Protein AF-A0A0B1SFU8-F1 (afdb_monomer_lite)

Structure (mmCIF, N/CA/C/O backbone):
data_AF-A0A0B1SFU8-F1
#
_entry.id   AF-A0A0B1SFU8-F1
#
loop_
_atom_site.group_PDB
_atom_site.id
_atom_site.type_symbol
_atom_site.label_atom_id
_atom_site.label_alt_id
_atom_site.label_comp_id
_atom_site.label_asym_id
_atom_site.label_entity_id
_atom_site.label_seq_id
_atom_site.pdbx_PDB_ins_code
_atom_site.Cartn_x
_atom_site.Cartn_y
_atom_site.Cartn_z
_atom_site.occupancy
_atom_site.B_iso_or_equiv
_atom_site.auth_seq_id
_atom_site.auth_comp_id
_atom_site.auth_asym_id
_atom_site.auth_atom_id
_atom_site.pdbx_PDB_model_num
ATOM 1 N N . LEU A 1 1 ? 5.121 -23.983 -12.912 1.00 35.56 1 LEU A N 1
ATOM 2 C CA . LEU A 1 1 ? 6.027 -25.159 -12.923 1.00 35.56 1 LEU A CA 1
ATOM 3 C C . LEU A 1 1 ? 7.177 -24.864 -13.891 1.00 35.56 1 LEU A C 1
ATOM 5 O O . LEU A 1 1 ? 6.884 -24.307 -14.940 1.00 35.56 1 LEU A O 1
ATOM 9 N N . CYS A 1 2 ? 8.417 -25.213 -13.495 1.00 29.28 2 CYS A N 1
ATOM 10 C CA . CYS A 1 2 ? 9.759 -24.777 -13.978 1.00 29.28 2 CYS A CA 1
ATOM 11 C C . CYS A 1 2 ? 10.130 -23.338 -13.550 1.00 29.28 2 CYS A C 1
ATOM 13 O O . CYS A 1 2 ? 9.509 -22.405 -14.033 1.00 29.28 2 CYS A O 1
ATOM 15 N N . ILE A 1 3 ? 10.987 -23.039 -12.553 1.00 51.56 3 ILE A N 1
ATOM 16 C CA . ILE A 1 3 ? 12.292 -23.544 -12.030 1.00 51.56 3 ILE A CA 1
ATOM 17 C C . ILE A 1 3 ? 13.495 -23.252 -12.941 1.00 51.56 3 ILE A C 1
ATOM 19 O O . ILE A 1 3 ? 13.638 -23.913 -13.963 1.00 51.56 3 ILE A O 1
ATOM 23 N N . SER A 1 4 ? 14.406 -22.377 -12.472 1.00 43.62 4 SER A N 1
ATOM 24 C CA . SER A 1 4 ? 15.891 -22.497 -12.484 1.00 43.62 4 SER A CA 1
ATOM 25 C C . SER A 1 4 ? 16.527 -21.115 -12.205 1.00 43.62 4 SER A C 1
ATOM 27 O O . SER A 1 4 ? 16.081 -20.156 -12.811 1.00 43.62 4 SER A O 1
ATOM 29 N N . ARG A 1 5 ? 17.570 -20.858 -11.396 1.00 44.50 5 ARG A N 1
ATOM 30 C CA . ARG A 1 5 ? 18.444 -21.582 -10.444 1.00 44.50 5 ARG A CA 1
ATOM 31 C C . ARG A 1 5 ? 19.324 -20.503 -9.765 1.00 44.50 5 ARG A C 1
ATOM 33 O O . ARG A 1 5 ? 20.006 -19.792 -10.494 1.00 44.50 5 ARG A O 1
ATOM 40 N N . LYS A 1 6 ? 19.406 -20.470 -8.427 1.00 40.28 6 LYS A N 1
ATOM 41 C CA . LYS A 1 6 ? 20.651 -20.447 -7.612 1.00 40.28 6 LYS A CA 1
ATOM 42 C C . LYS A 1 6 ? 20.329 -20.248 -6.118 1.00 40.28 6 LYS A C 1
ATOM 44 O O . LYS A 1 6 ? 19.731 -19.262 -5.732 1.00 40.28 6 LYS A O 1
ATOM 49 N N . CYS A 1 7 ? 20.762 -21.240 -5.340 1.00 38.47 7 CYS A N 1
ATOM 50 C CA . CYS A 1 7 ? 21.178 -21.235 -3.934 1.00 38.47 7 CYS A CA 1
ATOM 51 C C . CYS A 1 7 ? 20.374 -20.470 -2.867 1.00 38.47 7 CYS A C 1
ATOM 53 O O . CYS A 1 7 ? 20.468 -19.260 -2.735 1.00 38.47 7 CYS A O 1
ATOM 55 N N . GLY A 1 8 ? 19.774 -21.259 -1.971 1.00 33.72 8 GLY A N 1
ATOM 56 C CA . GLY A 1 8 ? 19.302 -20.849 -0.652 1.00 33.72 8 GLY A CA 1
ATOM 57 C C . GLY A 1 8 ? 17.945 -21.476 -0.381 1.00 33.72 8 GLY A C 1
ATOM 58 O O . GLY A 1 8 ? 16.984 -21.168 -1.077 1.00 33.72 8 GLY A O 1
ATOM 59 N N . ARG A 1 9 ? 17.831 -22.372 0.612 1.00 39.97 9 ARG A N 1
ATOM 60 C CA . ARG A 1 9 ? 16.508 -22.597 1.219 1.00 39.97 9 ARG A CA 1
ATOM 61 C C . ARG A 1 9 ? 16.007 -21.203 1.608 1.00 39.97 9 ARG A C 1
ATOM 63 O O . ARG A 1 9 ? 16.800 -20.507 2.250 1.00 39.97 9 ARG A O 1
ATOM 70 N N . PRO A 1 10 ? 14.788 -20.775 1.230 1.00 46.38 10 PRO A N 1
ATOM 71 C CA . PRO A 1 10 ? 14.290 -19.524 1.765 1.00 46.38 10 PRO A CA 1
ATOM 72 C C . PRO A 1 10 ? 14.368 -19.682 3.288 1.00 46.38 10 PRO A C 1
ATOM 74 O O . PRO A 1 10 ? 13.930 -20.724 3.800 1.00 46.38 10 PRO A O 1
ATOM 77 N N . PRO A 1 11 ? 14.996 -18.746 4.025 1.00 46.31 11 PRO A N 1
ATOM 78 C CA . PRO A 1 11 ? 14.780 -18.715 5.463 1.00 46.31 11 PRO A CA 1
ATOM 79 C C . PRO A 1 11 ? 13.263 -18.727 5.662 1.00 46.31 11 PRO A C 1
ATOM 81 O O . PRO A 1 11 ? 12.538 -18.264 4.781 1.00 46.31 11 PRO A O 1
ATOM 84 N N . LEU A 1 12 ? 12.770 -19.316 6.752 1.00 48.00 12 LEU A N 1
ATOM 85 C CA . LEU A 1 12 ? 11.370 -19.137 7.135 1.00 48.00 12 LEU A CA 1
ATOM 86 C C . LEU A 1 12 ? 11.084 -17.635 7.057 1.00 48.00 12 LEU A C 1
ATOM 88 O O . LEU A 1 12 ? 11.578 -16.887 7.899 1.00 48.00 12 LEU A O 1
ATOM 92 N N . LEU A 1 13 ? 10.417 -17.201 5.981 1.00 58.44 13 LEU A N 1
ATOM 93 C CA . LEU A 1 13 ? 10.189 -15.789 5.742 1.00 58.44 13 LEU A CA 1
ATOM 94 C C . LEU A 1 13 ? 9.266 -15.380 6.869 1.00 58.44 13 LEU A C 1
ATOM 96 O O . LEU A 1 13 ? 8.182 -15.947 7.028 1.00 58.44 13 LEU A O 1
ATOM 100 N N . THR A 1 14 ? 9.722 -14.455 7.702 1.00 79.94 14 THR A N 1
ATOM 101 C CA . THR A 1 14 ? 8.823 -13.864 8.686 1.00 79.94 14 THR A CA 1
ATOM 102 C C . THR A 1 14 ? 7.652 -13.239 7.926 1.00 79.94 14 THR A C 1
ATOM 104 O O . THR A 1 14 ? 7.802 -12.853 6.763 1.00 79.94 14 THR A O 1
ATOM 107 N N . LEU A 1 15 ? 6.478 -13.136 8.555 1.00 79.69 15 LEU A N 1
ATOM 108 C CA . LEU A 1 15 ? 5.305 -12.519 7.920 1.00 79.69 15 LEU A CA 1
ATOM 109 C C . LEU A 1 15 ? 5.660 -11.154 7.298 1.00 79.69 15 LEU A C 1
ATOM 111 O O . LEU A 1 15 ? 5.291 -10.860 6.168 1.00 79.69 15 LEU A O 1
ATOM 115 N N . PHE A 1 16 ? 6.508 -10.395 7.992 1.00 82.69 16 PHE A N 1
ATOM 116 C CA . PHE A 1 16 ? 7.110 -9.158 7.511 1.00 82.69 16 PHE A CA 1
ATOM 117 C C . PHE A 1 16 ? 7.860 -9.285 6.186 1.00 82.69 16 PHE A C 1
ATOM 119 O O . PHE A 1 16 ? 7.607 -8.523 5.256 1.00 82.69 16 PHE A O 1
ATOM 126 N N . GLN A 1 17 ? 8.792 -10.233 6.083 1.00 87.12 17 GLN A N 1
ATOM 127 C CA . GLN A 1 17 ? 9.555 -10.454 4.853 1.00 87.12 17 GLN A CA 1
ATOM 128 C C . GLN A 1 17 ? 8.642 -10.882 3.698 1.00 87.12 17 GLN A C 1
ATOM 130 O O . GLN A 1 17 ? 8.862 -10.475 2.558 1.00 87.12 17 GLN A O 1
ATOM 135 N N . LEU A 1 18 ? 7.585 -11.646 3.996 1.00 88.81 18 LEU A N 1
ATOM 136 C CA . LEU A 1 18 ? 6.574 -12.014 3.010 1.00 88.81 18 LEU A CA 1
ATOM 137 C C . LEU A 1 18 ? 5.813 -10.785 2.490 1.00 88.81 18 LEU A C 1
ATOM 139 O O . LEU A 1 18 ? 5.637 -10.672 1.278 1.00 88.81 18 LEU A O 1
ATOM 143 N N . CYS A 1 19 ? 5.419 -9.850 3.362 1.00 92.12 19 CYS A N 1
ATOM 144 C CA . CYS A 1 19 ? 4.763 -8.605 2.949 1.00 92.12 19 CYS A CA 1
ATOM 145 C C . CYS A 1 19 ? 5.644 -7.790 1.992 1.00 92.12 19 CYS A C 1
ATOM 147 O O . CYS A 1 19 ? 5.172 -7.386 0.931 1.00 92.12 19 CYS A O 1
ATOM 149 N N . TYR A 1 20 ? 6.935 -7.611 2.301 1.00 93.88 20 TYR A N 1
ATOM 150 C CA . TYR A 1 20 ? 7.862 -6.914 1.397 1.00 93.88 20 TYR A CA 1
ATOM 151 C C . TYR A 1 20 ? 8.014 -7.622 0.049 1.00 93.88 20 TYR A C 1
ATOM 153 O O . TYR A 1 20 ? 7.919 -6.973 -0.991 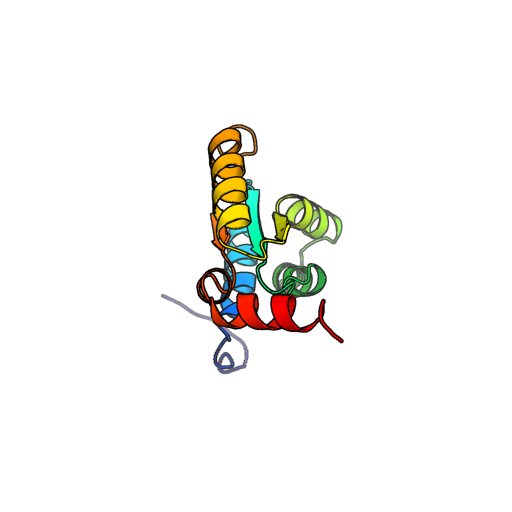1.00 93.88 20 TYR A O 1
ATOM 161 N N . ALA A 1 21 ? 8.207 -8.944 0.046 1.00 92.69 21 ALA A N 1
ATOM 162 C CA . ALA A 1 21 ? 8.336 -9.714 -1.189 1.00 92.69 21 ALA A CA 1
ATOM 163 C C . ALA A 1 21 ? 7.068 -9.625 -2.054 1.00 92.69 21 ALA A C 1
ATOM 165 O O . ALA A 1 21 ? 7.150 -9.471 -3.275 1.00 92.69 21 ALA A O 1
ATOM 166 N N . PHE A 1 22 ? 5.894 -9.687 -1.421 1.00 93.62 22 PHE A N 1
ATOM 167 C CA . PHE A 1 22 ? 4.611 -9.586 -2.103 1.00 93.62 22 PHE A CA 1
ATOM 168 C C . PHE A 1 22 ? 4.388 -8.192 -2.697 1.00 93.62 22 PHE A C 1
ATOM 170 O O . PHE A 1 22 ? 4.075 -8.083 -3.882 1.00 93.62 22 PHE A O 1
ATOM 177 N N . VAL A 1 23 ? 4.619 -7.133 -1.914 1.00 95.94 23 VAL A N 1
ATOM 178 C CA . VAL A 1 23 ? 4.513 -5.740 -2.374 1.00 95.94 23 VAL A CA 1
ATOM 179 C C . VAL A 1 23 ? 5.507 -5.460 -3.500 1.00 95.94 23 VAL A C 1
ATOM 181 O O . VAL A 1 23 ? 5.116 -4.926 -4.532 1.00 95.94 23 VAL A O 1
ATOM 184 N N . ALA A 1 24 ? 6.764 -5.892 -3.377 1.00 95.25 24 ALA A N 1
ATOM 185 C CA . ALA A 1 24 ? 7.756 -5.730 -4.438 1.00 95.25 24 ALA A CA 1
ATOM 186 C C . ALA A 1 24 ? 7.340 -6.442 -5.736 1.00 95.25 24 ALA A C 1
ATOM 188 O O . ALA A 1 24 ? 7.473 -5.887 -6.827 1.00 95.25 24 ALA A O 1
ATOM 189 N N . ASN A 1 25 ? 6.808 -7.664 -5.643 1.00 94.19 25 ASN A N 1
ATOM 190 C CA . ASN A 1 25 ? 6.279 -8.369 -6.807 1.00 94.19 25 ASN A CA 1
ATOM 191 C C . ASN A 1 25 ? 5.069 -7.641 -7.416 1.00 94.19 25 ASN A C 1
ATOM 193 O O . ASN A 1 25 ? 4.978 -7.519 -8.636 1.00 94.19 25 ASN A O 1
ATOM 197 N N . PHE A 1 26 ? 4.159 -7.130 -6.590 1.00 96.81 26 PHE A N 1
ATOM 198 C CA . PHE A 1 26 ? 3.000 -6.367 -7.042 1.00 96.81 26 PHE A CA 1
ATOM 199 C C . PHE A 1 26 ? 3.405 -5.086 -7.788 1.00 96.81 26 PHE A C 1
ATOM 201 O O . PHE A 1 26 ? 2.924 -4.841 -8.895 1.00 96.81 26 PHE A O 1
ATOM 208 N N . LEU A 1 27 ? 4.340 -4.312 -7.229 1.00 95.81 27 LEU A N 1
ATOM 209 C CA . LEU A 1 27 ? 4.844 -3.074 -7.828 1.00 95.81 27 LEU A CA 1
ATOM 210 C C . LEU A 1 27 ? 5.535 -3.327 -9.172 1.00 95.81 27 LEU A C 1
ATOM 212 O O . LEU A 1 27 ? 5.349 -2.553 -10.105 1.00 95.81 27 LEU A O 1
ATOM 216 N N . ARG A 1 28 ? 6.279 -4.426 -9.319 1.00 92.88 28 ARG A N 1
ATOM 217 C CA . ARG A 1 28 ? 6.932 -4.772 -10.593 1.00 92.88 28 ARG A CA 1
ATOM 218 C C . ARG A 1 28 ? 5.967 -5.141 -11.712 1.00 92.88 28 ARG A C 1
ATOM 220 O O . ARG A 1 28 ? 6.289 -4.946 -12.878 1.00 92.88 28 ARG A O 1
ATOM 227 N N . ASN A 1 29 ? 4.824 -5.723 -11.367 1.00 94.62 29 ASN A N 1
ATOM 228 C CA . ASN A 1 29 ? 3.905 -6.310 -1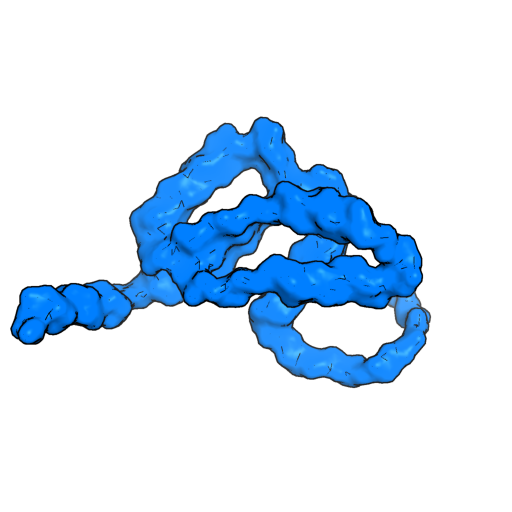2.343 1.00 94.62 29 ASN A CA 1
ATOM 229 C C . ASN A 1 29 ? 2.653 -5.457 -12.583 1.00 94.62 29 ASN A C 1
ATOM 231 O O . ASN A 1 29 ? 1.799 -5.840 -13.381 1.00 94.62 29 ASN A O 1
ATOM 235 N N . THR A 1 30 ? 2.518 -4.321 -11.897 1.00 96.06 30 THR A N 1
ATOM 236 C CA . THR A 1 30 ? 1.346 -3.448 -11.998 1.00 96.06 30 THR A CA 1
ATOM 237 C C . THR A 1 30 ? 1.735 -1.976 -11.912 1.00 96.06 30 THR A C 1
ATOM 239 O O . THR A 1 30 ? 2.771 -1.621 -11.351 1.00 96.06 30 THR A O 1
ATOM 242 N N . THR A 1 31 ? 0.860 -1.108 -12.410 1.00 95.69 31 THR A N 1
ATOM 243 C CA . THR A 1 31 ? 0.955 0.352 -12.258 1.00 95.69 31 THR A CA 1
ATOM 244 C C . THR A 1 31 ? 0.139 0.875 -11.074 1.00 95.69 31 THR A C 1
ATOM 246 O O . THR A 1 31 ? 0.037 2.082 -10.897 1.00 95.69 31 THR A O 1
ATOM 249 N N . PHE A 1 32 ? -0.477 -0.016 -10.292 1.00 97.62 32 PHE A N 1
ATOM 250 C CA . PHE A 1 32 ? -1.369 0.348 -9.194 1.00 97.62 32 PHE A CA 1
ATOM 251 C C . PHE A 1 32 ? -0.601 0.711 -7.924 1.00 97.62 32 PHE A C 1
ATOM 253 O O . PHE A 1 32 ? 0.545 0.292 -7.734 1.00 97.62 32 PHE A O 1
ATOM 260 N N . ASN A 1 33 ? -1.263 1.460 -7.049 1.00 97.88 33 ASN A N 1
ATOM 261 C CA . ASN A 1 33 ? -0.700 1.913 -5.787 1.00 97.88 33 ASN A CA 1
ATOM 262 C C . ASN A 1 33 ? -0.974 0.916 -4.657 1.00 97.88 33 ASN A C 1
ATOM 264 O O . ASN A 1 33 ? -1.910 0.105 -4.706 1.00 97.88 33 ASN A O 1
ATOM 268 N N . VAL A 1 34 ? -0.135 0.995 -3.627 1.00 98.12 34 VAL A N 1
ATOM 269 C CA . VAL A 1 34 ? -0.192 0.168 -2.422 1.00 98.12 34 VAL A CA 1
ATOM 270 C C . VAL A 1 34 ? -0.430 1.070 -1.221 1.00 98.12 34 VAL A C 1
ATOM 272 O O . VAL A 1 34 ? 0.317 2.021 -1.012 1.00 98.12 34 VAL A O 1
ATOM 275 N N . ALA A 1 35 ? -1.439 0.749 -0.418 1.00 97.50 35 ALA A N 1
ATOM 276 C CA . ALA A 1 35 ? -1.631 1.346 0.896 1.00 97.50 35 ALA A CA 1
ATOM 277 C C . ALA A 1 35 ? -1.038 0.413 1.962 1.00 97.50 35 ALA A C 1
ATOM 279 O O . ALA A 1 35 ? -1.333 -0.784 1.979 1.00 97.50 35 ALA A O 1
ATOM 280 N N . TRP A 1 36 ? -0.198 0.943 2.846 1.00 96.94 36 TRP A N 1
ATOM 281 C CA . TRP A 1 36 ? 0.411 0.214 3.956 1.00 96.94 36 TRP A CA 1
ATOM 282 C C . TRP A 1 36 ? 0.069 0.899 5.278 1.00 96.94 36 TRP A C 1
ATOM 284 O O . TRP A 1 36 ? 0.551 1.992 5.577 1.00 96.94 36 TRP A O 1
ATOM 294 N N . LEU A 1 37 ? -0.737 0.228 6.096 1.00 95.44 37 LEU A N 1
ATOM 295 C CA . LEU A 1 37 ? -1.085 0.660 7.445 1.00 95.44 37 LEU A CA 1
ATOM 296 C C . LEU A 1 37 ? -0.110 0.009 8.429 1.00 95.44 37 LEU A C 1
ATOM 298 O O . LEU A 1 37 ? -0.151 -1.201 8.656 1.00 95.44 37 LEU A O 1
ATOM 302 N N . ASP A 1 38 ? 0.816 0.809 8.951 1.00 93.25 38 ASP A N 1
ATOM 303 C CA . ASP A 1 38 ? 1.915 0.381 9.816 1.00 93.25 38 ASP A CA 1
ATOM 304 C C . ASP A 1 38 ? 1.545 0.582 11.291 1.00 93.25 38 ASP A C 1
ATOM 306 O O . ASP A 1 38 ? 1.522 1.711 11.789 1.00 93.25 38 ASP A O 1
ATOM 310 N N . SER A 1 39 ? 1.244 -0.506 12.001 1.00 87.25 39 SER A N 1
ATOM 311 C CA . SER A 1 39 ? 0.853 -0.435 13.415 1.00 87.25 39 SER A CA 1
ATOM 312 C C . SER A 1 39 ? 2.008 -0.109 14.347 1.00 87.25 39 SER A C 1
ATOM 314 O O . SER A 1 39 ? 1.913 0.749 15.225 1.00 87.25 39 SER A O 1
ATOM 316 N N . SER A 1 40 ? 3.127 -0.789 14.133 1.00 82.38 40 SER A N 1
ATOM 317 C CA . SER A 1 40 ? 4.260 -0.806 15.055 1.00 82.38 40 SER A CA 1
ATOM 318 C C . SER A 1 40 ? 5.371 0.162 14.645 1.00 82.38 40 SER A C 1
ATOM 320 O O . SER A 1 40 ? 6.365 0.323 15.358 1.00 82.38 40 SER A O 1
ATOM 322 N N . GLY A 1 41 ? 5.224 0.850 13.509 1.00 84.12 41 GLY A N 1
ATOM 323 C CA . GLY A 1 41 ? 6.306 1.642 12.936 1.00 84.12 41 GLY A CA 1
ATOM 324 C C . GLY A 1 41 ? 7.419 0.738 12.403 1.00 84.12 41 GLY A C 1
ATOM 325 O O . GLY A 1 41 ? 8.597 1.091 12.516 1.00 84.12 41 GLY A O 1
ATOM 326 N N . SER A 1 42 ? 7.085 -0.460 11.920 1.00 86.69 42 SER A N 1
ATOM 327 C CA . SER A 1 42 ? 8.024 -1.478 11.445 1.00 86.69 42 SER A CA 1
ATOM 328 C C . SER A 1 42 ? 8.431 -1.270 9.984 1.00 86.69 42 SER A C 1
ATOM 330 O O . SER A 1 42 ? 9.454 -1.816 9.543 1.00 86.69 42 SER A O 1
ATOM 332 N N . PHE A 1 43 ? 7.671 -0.471 9.228 1.00 92.81 43 PHE A N 1
ATOM 333 C CA . PHE A 1 43 ? 7.918 -0.255 7.813 1.00 92.81 43 PHE A CA 1
ATOM 334 C C . PHE A 1 43 ? 9.242 0.484 7.592 1.00 92.81 43 PHE A C 1
ATOM 336 O O . PHE A 1 43 ? 9.594 1.451 8.272 1.00 92.81 43 PHE A O 1
ATOM 343 N N . ARG A 1 44 ? 10.022 0.017 6.623 1.00 93.44 44 ARG A N 1
ATOM 344 C CA . ARG A 1 44 ? 11.326 0.556 6.252 1.00 93.44 44 ARG A CA 1
ATOM 345 C C . ARG A 1 44 ? 11.422 0.563 4.732 1.00 93.44 44 ARG A C 1
ATOM 347 O O . ARG A 1 44 ? 11.627 -0.485 4.124 1.00 93.44 44 ARG A O 1
ATOM 354 N N . ALA A 1 45 ? 11.344 1.750 4.132 1.00 93.69 45 ALA A N 1
ATOM 355 C CA . ALA A 1 45 ? 11.427 1.918 2.679 1.00 93.69 45 ALA A CA 1
ATOM 356 C C . ALA A 1 45 ? 12.702 1.292 2.083 1.00 93.69 45 ALA A C 1
ATOM 358 O O . ALA A 1 45 ? 12.623 0.589 1.081 1.00 93.69 45 ALA A O 1
ATOM 359 N N . HIS A 1 46 ? 13.853 1.440 2.757 1.00 92.12 46 HIS A N 1
ATOM 360 C CA . HIS A 1 46 ? 15.113 0.823 2.316 1.00 92.12 46 HIS A CA 1
ATOM 361 C C . HIS A 1 46 ? 15.032 -0.708 2.222 1.00 92.12 46 HIS A C 1
ATOM 363 O O . HIS A 1 46 ? 15.656 -1.299 1.351 1.00 92.12 46 HIS A O 1
ATOM 369 N N . ARG A 1 47 ? 14.235 -1.367 3.080 1.00 91.94 47 ARG A N 1
ATOM 370 C CA . ARG A 1 47 ? 14.034 -2.816 2.977 1.00 91.94 47 ARG A CA 1
ATOM 371 C C . ARG A 1 47 ? 13.235 -3.146 1.734 1.00 91.94 47 ARG A C 1
ATOM 373 O O . ARG A 1 47 ? 13.634 -4.032 0.999 1.00 91.94 47 ARG A O 1
ATOM 380 N N . LEU A 1 48 ? 12.148 -2.424 1.454 1.00 94.12 48 LEU A N 1
ATOM 381 C CA . LEU A 1 48 ? 11.389 -2.627 0.217 1.00 94.12 48 LEU A CA 1
ATOM 382 C C . LEU A 1 48 ? 12.268 -2.415 -1.024 1.00 94.12 48 LEU A C 1
ATOM 384 O O . LEU A 1 48 ? 12.197 -3.205 -1.962 1.00 94.12 48 LEU A O 1
ATOM 388 N N . GLN A 1 49 ? 13.134 -1.403 -0.994 1.00 93.62 49 GLN A N 1
ATOM 389 C CA . GLN A 1 49 ? 14.113 -1.134 -2.040 1.00 93.62 49 GLN A CA 1
ATOM 390 C C . GLN A 1 49 ? 15.035 -2.339 -2.305 1.00 93.62 49 GLN A C 1
ATOM 392 O O . GLN A 1 49 ? 15.225 -2.696 -3.465 1.00 93.62 49 GLN A O 1
ATOM 397 N N . GLU A 1 50 ? 15.535 -3.027 -1.270 1.00 91.62 50 GLU A N 1
ATOM 398 C CA . GLU A 1 50 ? 16.316 -4.270 -1.434 1.00 91.62 50 GLU A CA 1
ATOM 399 C C . GLU A 1 50 ? 15.529 -5.333 -2.219 1.00 91.62 50 GLU A C 1
ATOM 401 O O . GLU A 1 50 ? 16.059 -5.942 -3.149 1.00 91.62 50 GLU A O 1
ATOM 406 N N . TYR A 1 51 ? 14.236 -5.505 -1.915 1.00 91.50 51 TYR A N 1
ATOM 407 C CA . TYR A 1 51 ? 13.382 -6.441 -2.650 1.00 91.50 51 TYR A CA 1
ATOM 408 C C . TYR A 1 51 ? 13.089 -5.999 -4.077 1.00 91.50 51 TYR A C 1
ATOM 410 O O . TYR A 1 51 ? 12.747 -6.871 -4.869 1.00 91.50 51 TYR A O 1
ATOM 418 N N . LEU A 1 52 ? 13.184 -4.707 -4.413 1.00 91.06 52 LEU A N 1
ATOM 419 C CA . LEU A 1 52 ? 12.962 -4.151 -5.756 1.00 91.06 52 LEU A CA 1
ATOM 420 C C . LEU A 1 52 ? 14.219 -4.226 -6.641 1.00 91.06 52 LEU A C 1
ATOM 422 O O . LEU A 1 52 ? 14.102 -4.485 -7.841 1.00 91.06 52 LEU A O 1
ATOM 426 N N . ILE A 1 53 ? 15.404 -4.105 -6.041 1.00 88.31 53 ILE A N 1
ATOM 427 C CA . ILE A 1 53 ? 16.713 -4.150 -6.716 1.00 88.31 53 ILE A CA 1
ATOM 428 C C . ILE A 1 53 ? 17.178 -5.586 -7.021 1.00 88.31 53 ILE A C 1
ATOM 430 O O . ILE A 1 53 ? 18.092 -5.774 -7.814 1.00 88.31 53 ILE A O 1
ATOM 434 N N . ASP A 1 54 ? 16.518 -6.610 -6.467 1.00 72.75 54 ASP A N 1
ATOM 435 C CA . ASP A 1 54 ? 16.919 -8.032 -6.550 1.00 72.75 54 ASP A CA 1
ATOM 436 C C . ASP A 1 54 ? 17.127 -8.608 -7.983 1.00 72.75 54 ASP A C 1
ATOM 438 O O . ASP A 1 54 ? 17.611 -9.726 -8.151 1.00 72.75 54 ASP A O 1
ATOM 442 N N . SER A 1 55 ? 16.829 -7.852 -9.047 1.00 64.00 55 SER A N 1
ATOM 443 C CA . SER A 1 55 ? 17.244 -8.156 -10.424 1.00 64.00 55 SER A CA 1
ATOM 444 C C . SER A 1 55 ? 18.244 -7.121 -10.949 1.00 64.00 55 SER A C 1
ATOM 446 O O . SER A 1 55 ? 17.950 -5.930 -10.946 1.00 64.00 55 SER A O 1
ATOM 448 N N . ALA A 1 56 ? 19.379 -7.588 -11.478 1.00 60.16 56 ALA A N 1
ATOM 449 C CA . ALA A 1 56 ? 20.555 -6.797 -11.872 1.00 60.16 56 ALA A CA 1
ATOM 450 C C . ALA A 1 56 ? 20.350 -5.693 -12.943 1.00 60.16 56 ALA A C 1
ATOM 452 O O . ALA A 1 56 ? 21.318 -5.025 -13.289 1.00 60.16 56 ALA A O 1
ATOM 453 N N . ASP A 1 57 ? 19.128 -5.484 -13.439 1.00 74.25 57 ASP A N 1
ATOM 454 C CA . ASP A 1 57 ? 18.810 -4.589 -14.562 1.00 74.25 57 ASP A CA 1
ATOM 455 C C . ASP A 1 57 ? 17.753 -3.511 -14.230 1.00 74.25 57 ASP A C 1
ATOM 457 O O . ASP A 1 57 ? 17.205 -2.881 -15.134 1.00 74.25 57 ASP A O 1
ATOM 461 N N . VAL A 1 58 ? 17.420 -3.283 -12.953 1.00 81.06 58 VAL A N 1
ATOM 462 C CA . VAL A 1 58 ? 16.460 -2.225 -12.571 1.00 81.06 58 VAL A CA 1
ATOM 463 C C . VAL A 1 58 ? 17.212 -0.918 -12.330 1.00 81.06 58 VAL A C 1
ATOM 465 O O . VAL A 1 58 ? 18.104 -0.869 -11.486 1.00 81.06 58 VAL A O 1
ATOM 468 N N . SER A 1 59 ? 16.857 0.144 -13.060 1.00 89.12 59 SER A N 1
ATOM 469 C CA . SER A 1 59 ? 17.415 1.479 -12.819 1.00 89.12 59 SER A CA 1
ATOM 470 C C . SER A 1 59 ? 16.938 2.055 -11.484 1.00 89.12 59 SER A C 1
ATOM 472 O O . SER A 1 59 ? 15.822 1.776 -11.045 1.00 89.12 59 SER A O 1
ATOM 474 N N . GLU A 1 60 ? 17.762 2.896 -10.857 1.00 89.06 60 GLU A N 1
ATOM 475 C CA . GLU A 1 60 ? 17.403 3.584 -9.608 1.00 89.06 60 GLU A CA 1
ATOM 476 C C . GLU A 1 60 ? 16.126 4.424 -9.769 1.00 89.06 60 GLU A C 1
ATOM 478 O O . GLU A 1 60 ? 15.219 4.284 -8.952 1.00 89.06 60 GLU A O 1
ATOM 483 N N . ASP A 1 61 ? 15.988 5.164 -10.876 1.00 92.06 61 ASP A N 1
ATOM 484 C CA . ASP A 1 61 ? 14.781 5.944 -11.199 1.00 92.06 61 ASP A CA 1
ATOM 485 C C . ASP A 1 61 ? 13.508 5.081 -11.219 1.00 92.06 61 ASP A C 1
ATOM 487 O O . ASP A 1 61 ? 12.436 5.487 -10.764 1.00 92.06 61 ASP A O 1
ATOM 491 N N . LEU A 1 62 ? 13.610 3.855 -11.747 1.00 92.19 62 LEU A N 1
ATOM 492 C CA . LEU A 1 62 ? 12.479 2.937 -11.784 1.00 92.19 62 LEU A CA 1
ATOM 493 C C . LEU A 1 62 ? 12.131 2.474 -10.368 1.00 92.19 62 LEU A C 1
ATOM 495 O O . LEU A 1 62 ? 10.954 2.435 -10.019 1.00 92.19 62 LEU A O 1
ATOM 499 N N . VAL A 1 63 ? 13.127 2.167 -9.538 1.00 93.44 63 VAL A N 1
ATOM 500 C CA . VAL A 1 63 ? 12.902 1.804 -8.133 1.00 93.44 63 VAL A CA 1
ATOM 501 C C . VAL A 1 63 ? 12.255 2.953 -7.361 1.00 93.44 63 VAL A C 1
ATOM 503 O O . VAL A 1 63 ? 11.288 2.712 -6.641 1.00 93.44 63 VAL A O 1
ATOM 506 N N . GLU A 1 64 ? 12.725 4.186 -7.543 1.00 94.31 64 GLU A N 1
ATOM 507 C CA . GLU A 1 64 ? 12.147 5.377 -6.915 1.00 94.31 64 GLU A CA 1
ATOM 508 C C . GLU A 1 64 ? 10.676 5.549 -7.315 1.00 94.31 64 GLU A C 1
ATOM 510 O O . GLU A 1 64 ? 9.810 5.591 -6.443 1.00 94.31 64 GLU A O 1
ATOM 515 N N . SER A 1 65 ? 10.360 5.455 -8.612 1.00 95.44 65 SER A N 1
ATOM 516 C CA . SER A 1 65 ? 8.969 5.507 -9.092 1.00 95.44 65 SER A CA 1
ATOM 517 C C . SER A 1 65 ? 8.080 4.372 -8.551 1.00 95.44 65 SER A C 1
ATOM 519 O O . SER A 1 65 ? 6.861 4.509 -8.448 1.00 95.44 65 SER A O 1
ATOM 521 N N . MET A 1 66 ? 8.655 3.213 -8.200 1.00 96.06 66 MET A N 1
ATOM 522 C CA . MET A 1 66 ? 7.917 2.132 -7.538 1.00 96.06 66 MET A CA 1
ATOM 523 C C . MET A 1 66 ? 7.677 2.434 -6.058 1.00 96.06 66 MET A C 1
ATOM 525 O O . MET A 1 66 ? 6.607 2.107 -5.549 1.00 96.06 66 MET A O 1
ATOM 529 N N . LEU A 1 67 ? 8.644 3.048 -5.373 1.00 96.38 67 LEU A N 1
ATOM 530 C CA . LEU A 1 67 ? 8.515 3.447 -3.971 1.00 96.38 67 LEU A CA 1
ATOM 531 C C . LEU A 1 67 ? 7.494 4.577 -3.791 1.00 96.38 67 LEU A C 1
ATOM 533 O O . LEU A 1 67 ? 6.718 4.528 -2.842 1.00 96.38 67 LEU A O 1
ATOM 537 N N . GLU A 1 68 ? 7.428 5.532 -4.722 1.00 96.88 68 GLU A N 1
ATOM 538 C CA . GLU A 1 68 ? 6.437 6.623 -4.720 1.00 96.88 68 GLU A CA 1
ATOM 539 C C . GLU A 1 68 ? 4.982 6.126 -4.757 1.00 96.88 68 GLU A C 1
ATOM 541 O O . GLU A 1 68 ? 4.072 6.818 -4.308 1.00 96.88 68 GLU A O 1
ATOM 546 N N . ARG A 1 69 ? 4.749 4.901 -5.242 1.00 97.31 69 ARG A N 1
ATOM 547 C CA . ARG A 1 69 ? 3.418 4.272 -5.288 1.00 97.31 69 ARG A CA 1
ATOM 548 C C . ARG A 1 69 ? 2.999 3.593 -3.986 1.00 97.31 69 ARG A C 1
ATOM 550 O O . ARG A 1 69 ? 1.926 2.986 -3.936 1.00 97.31 69 ARG A O 1
ATOM 557 N N . VAL A 1 70 ? 3.828 3.651 -2.947 1.00 97.62 70 VAL A N 1
ATOM 558 C CA . VAL A 1 70 ? 3.531 3.071 -1.635 1.00 97.62 70 VAL A CA 1
ATOM 559 C C . VAL A 1 70 ? 3.170 4.185 -0.660 1.00 97.62 70 VAL A C 1
ATOM 561 O O . VAL A 1 70 ? 4.037 4.886 -0.144 1.00 97.62 70 VAL A O 1
ATOM 564 N N . ALA A 1 71 ? 1.879 4.321 -0.374 1.00 96.62 71 ALA A N 1
ATOM 565 C CA . ALA A 1 71 ? 1.386 5.209 0.667 1.00 96.62 71 ALA A CA 1
ATOM 566 C C . ALA A 1 71 ? 1.470 4.493 2.017 1.00 96.62 71 ALA A C 1
ATOM 568 O O . ALA A 1 71 ? 0.889 3.422 2.191 1.00 96.62 71 ALA A O 1
ATOM 569 N N . VAL A 1 72 ? 2.193 5.076 2.972 1.00 95.88 72 VAL A N 1
ATOM 570 C CA . VAL A 1 72 ? 2.392 4.490 4.302 1.00 95.88 72 VAL A CA 1
ATOM 571 C C . VAL A 1 72 ? 1.819 5.421 5.355 1.00 95.88 72 VAL A C 1
ATOM 573 O O . VAL A 1 72 ? 2.195 6.590 5.416 1.00 95.88 72 VAL A O 1
ATOM 576 N N . THR A 1 73 ? 0.968 4.881 6.221 1.00 94.62 73 THR A N 1
ATOM 577 C CA . THR A 1 73 ? 0.390 5.606 7.355 1.00 94.62 73 THR A CA 1
ATOM 578 C C . THR A 1 73 ? 0.584 4.799 8.623 1.00 94.62 73 THR A C 1
ATOM 580 O O . THR A 1 73 ? 0.363 3.589 8.644 1.00 94.62 73 THR A O 1
ATOM 583 N N . ARG A 1 74 ? 0.981 5.478 9.701 1.00 92.06 74 ARG A N 1
ATOM 584 C CA . ARG A 1 74 ? 1.065 4.864 11.024 1.00 92.06 74 ARG A CA 1
ATOM 585 C C . ARG A 1 74 ? -0.325 4.781 11.651 1.00 92.06 74 ARG A C 1
ATOM 587 O O . ARG A 1 74 ? -1.014 5.793 11.716 1.00 92.06 74 ARG A O 1
ATOM 594 N N . VAL A 1 75 ? -0.695 3.606 12.155 1.00 91.94 75 VAL A N 1
ATOM 595 C CA . VAL A 1 75 ? -2.018 3.340 12.739 1.00 91.94 75 VAL A CA 1
ATOM 596 C C . VAL A 1 75 ? -1.860 2.652 14.092 1.00 91.94 75 VAL A C 1
ATOM 598 O O . VAL A 1 75 ? -1.647 1.452 14.171 1.00 91.94 75 VAL A O 1
ATOM 601 N N . SER A 1 76 ? -1.958 3.401 15.183 1.00 87.06 76 SER A N 1
ATOM 602 C CA . SER A 1 76 ? -1.575 2.904 16.515 1.00 87.06 76 SER A CA 1
ATOM 603 C C . SER A 1 76 ? -2.731 2.289 17.313 1.00 87.06 76 SER A C 1
ATOM 605 O O . SER A 1 76 ? -2.499 1.731 18.379 1.00 87.06 76 SER A O 1
ATOM 607 N N . ASN A 1 77 ? -3.977 2.427 16.855 1.00 86.19 77 ASN A N 1
ATOM 608 C CA . ASN A 1 77 ? -5.160 1.915 17.549 1.00 86.19 77 ASN A CA 1
ATOM 609 C C . ASN A 1 77 ? -6.332 1.690 16.581 1.00 86.19 77 ASN A C 1
ATOM 611 O O . ASN A 1 77 ? -6.302 2.126 15.429 1.00 86.19 77 ASN A O 1
ATOM 615 N N . GLN A 1 78 ? -7.387 1.045 17.081 1.00 89.25 78 GLN A N 1
ATOM 616 C CA . GLN A 1 78 ? -8.599 0.740 16.317 1.00 89.25 78 GLN A CA 1
ATOM 617 C C . GLN A 1 78 ? -9.295 1.960 15.690 1.00 89.25 78 GLN A C 1
ATOM 619 O O . GLN A 1 78 ? -9.824 1.843 14.589 1.00 89.25 78 GLN A O 1
ATOM 624 N N . LEU A 1 79 ? -9.296 3.127 16.348 1.00 89.88 79 LEU A N 1
ATOM 625 C CA . LEU A 1 79 ? -9.976 4.315 15.822 1.00 89.88 79 LEU A CA 1
ATOM 626 C C . LEU A 1 79 ? -9.237 4.845 14.590 1.00 89.88 79 LEU A C 1
ATOM 628 O O . LEU A 1 79 ? -9.848 5.050 13.548 1.00 89.88 79 LEU A O 1
ATOM 632 N N . GLN A 1 80 ? -7.909 4.951 14.686 1.00 91.62 80 GLN A N 1
ATOM 633 C CA . GLN A 1 80 ? -7.056 5.326 13.557 1.00 91.62 80 GLN A CA 1
ATOM 634 C C . GLN A 1 80 ? -7.134 4.312 12.415 1.00 91.62 80 GLN A C 1
ATOM 636 O O . GLN A 1 80 ? -6.984 4.688 11.257 1.00 91.62 80 GLN A O 1
ATOM 641 N N . LEU A 1 81 ? -7.349 3.027 12.721 1.00 92.50 81 LEU A N 1
ATOM 642 C CA . LEU A 1 81 ? -7.517 2.005 11.691 1.00 92.50 81 LEU A CA 1
ATOM 643 C C . LEU A 1 81 ? -8.793 2.249 10.896 1.00 92.50 81 LEU A C 1
ATOM 645 O O . LEU A 1 81 ? -8.747 2.213 9.673 1.00 92.50 81 LEU A O 1
ATOM 649 N N . ILE A 1 82 ? -9.905 2.515 11.580 1.00 92.62 82 ILE A N 1
ATOM 650 C CA . ILE A 1 82 ? -11.185 2.817 10.932 1.00 92.62 82 ILE A CA 1
ATOM 651 C C . ILE A 1 82 ? -11.045 4.071 10.064 1.00 92.62 82 ILE A C 1
ATOM 653 O O . ILE A 1 82 ? -11.338 4.011 8.877 1.00 92.62 82 ILE A O 1
ATOM 657 N N . GLU A 1 83 ? -10.492 5.155 10.611 1.00 94.00 83 GLU A N 1
ATOM 658 C CA . GLU A 1 83 ? -10.265 6.398 9.860 1.00 94.00 83 GLU A CA 1
ATOM 659 C C . GLU A 1 83 ? -9.375 6.180 8.626 1.00 94.00 83 GLU A C 1
ATOM 661 O O . GLU A 1 83 ? -9.659 6.690 7.544 1.00 94.00 83 GLU A O 1
ATOM 666 N N . ALA A 1 84 ? -8.298 5.400 8.760 1.00 94.38 84 ALA A N 1
ATOM 667 C CA . ALA A 1 84 ? -7.413 5.098 7.641 1.00 94.38 84 ALA A CA 1
ATOM 668 C C . ALA A 1 84 ? -8.097 4.234 6.571 1.00 94.38 84 ALA A C 1
ATOM 670 O O . ALA A 1 84 ? -7.823 4.412 5.386 1.00 94.38 84 ALA A O 1
ATOM 671 N N . LEU A 1 85 ? -8.970 3.306 6.969 1.00 94.75 85 LEU A N 1
ATOM 672 C CA . LEU A 1 85 ? -9.742 2.485 6.038 1.00 94.75 85 LEU A CA 1
ATOM 673 C C . LEU A 1 85 ? -10.787 3.312 5.288 1.00 94.75 85 LEU A C 1
ATOM 675 O O . LEU A 1 85 ? -10.901 3.130 4.080 1.00 94.75 85 LEU A O 1
ATOM 679 N N . ASP A 1 86 ? -11.467 4.241 5.963 1.00 95.81 86 ASP A N 1
ATOM 680 C CA . ASP A 1 86 ? -12.416 5.164 5.328 1.00 95.81 86 ASP A CA 1
ATOM 681 C C . ASP A 1 86 ? -11.706 6.025 4.270 1.00 95.81 86 ASP A C 1
ATOM 683 O O . ASP A 1 86 ? -12.165 6.125 3.137 1.00 95.81 86 ASP A O 1
ATOM 687 N N . ILE A 1 87 ? -10.514 6.553 4.583 1.00 93.62 87 ILE A N 1
ATOM 688 C CA . ILE A 1 87 ? -9.688 7.293 3.612 1.00 93.62 87 ILE A CA 1
ATOM 689 C C . ILE A 1 87 ? -9.298 6.398 2.428 1.00 93.62 87 ILE A C 1
ATOM 691 O O . ILE A 1 87 ? -9.363 6.818 1.274 1.00 93.62 87 ILE A O 1
ATOM 695 N N . VAL A 1 88 ? -8.853 5.165 2.684 1.00 94.19 88 VAL A N 1
ATOM 696 C CA . VAL A 1 88 ? -8.470 4.251 1.599 1.00 94.19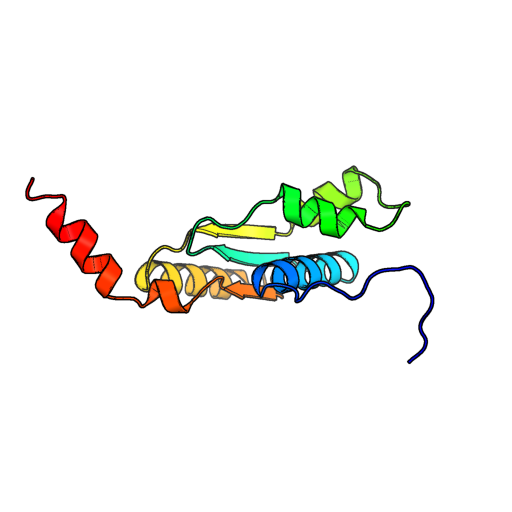 88 VAL A CA 1
ATOM 697 C C . VAL A 1 88 ? -9.666 3.925 0.707 1.00 94.19 88 VAL A C 1
ATOM 699 O O . VAL A 1 88 ? -9.463 3.833 -0.500 1.00 94.19 88 VAL A O 1
ATOM 702 N N . ASP A 1 89 ? -10.868 3.770 1.266 1.00 94.94 89 ASP A N 1
ATOM 703 C CA . ASP A 1 89 ? -12.106 3.525 0.516 1.00 94.94 89 ASP A CA 1
ATOM 704 C C . ASP A 1 89 ? -12.498 4.743 -0.334 1.00 94.94 89 ASP A C 1
ATOM 706 O O . ASP A 1 89 ? -12.648 4.622 -1.552 1.00 94.94 89 ASP A O 1
ATOM 710 N N . ASP A 1 90 ? -12.535 5.933 0.276 1.00 95.12 90 ASP A N 1
ATOM 711 C CA . ASP A 1 90 ? -12.897 7.195 -0.381 1.00 95.12 90 ASP A CA 1
ATOM 712 C C . ASP A 1 90 ? -12.004 7.495 -1.592 1.00 95.12 90 ASP A C 1
ATOM 714 O O . ASP A 1 90 ? -12.478 7.951 -2.637 1.00 95.12 90 ASP A O 1
ATOM 718 N N . PHE A 1 91 ? -10.705 7.205 -1.480 1.00 92.31 91 PHE A N 1
ATOM 719 C CA . PHE A 1 91 ? -9.734 7.478 -2.537 1.00 92.31 91 PHE A CA 1
ATOM 720 C C . PHE A 1 91 ? -9.264 6.231 -3.301 1.00 92.31 91 PHE A C 1
ATOM 722 O O . PHE A 1 91 ? -8.299 6.304 -4.074 1.00 92.31 91 PHE A O 1
ATOM 729 N N . PHE A 1 92 ? -9.928 5.085 -3.124 1.00 91.31 92 PHE A N 1
ATOM 730 C CA . PHE A 1 92 ? -9.499 3.804 -3.695 1.00 91.31 92 PHE A CA 1
ATOM 731 C C . PHE A 1 92 ? -9.349 3.870 -5.221 1.00 91.31 92 PHE A C 1
ATOM 733 O O . PHE A 1 92 ? -8.368 3.386 -5.798 1.00 91.31 92 PHE A O 1
ATOM 740 N N . GLU A 1 93 ? -10.325 4.490 -5.886 1.00 93.38 93 GLU A N 1
ATOM 741 C CA . GLU A 1 93 ? -10.336 4.669 -7.338 1.00 93.38 93 GLU A CA 1
ATOM 742 C C . GLU A 1 93 ? -9.461 5.841 -7.788 1.00 93.38 93 GLU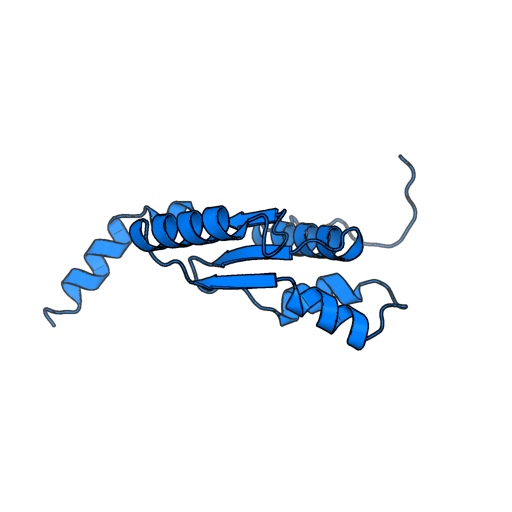 A C 1
ATOM 744 O O . GLU A 1 93 ? -8.665 5.680 -8.714 1.00 93.38 93 GLU A O 1
ATOM 749 N N . GLU A 1 94 ? -9.550 6.991 -7.112 1.00 95.06 94 GLU A N 1
ATOM 750 C CA . GLU A 1 94 ? -8.812 8.207 -7.482 1.00 95.06 94 GLU A CA 1
ATOM 751 C C . GLU A 1 94 ? -7.295 7.985 -7.466 1.00 95.06 94 GLU A C 1
ATOM 753 O O . GLU A 1 94 ? -6.605 8.317 -8.432 1.00 95.06 94 GLU A O 1
ATOM 758 N N . TYR A 1 95 ? -6.778 7.347 -6.413 1.00 92.81 95 TYR A N 1
ATOM 759 C CA . TYR A 1 95 ? -5.357 7.028 -6.288 1.00 92.81 95 TYR A CA 1
ATOM 760 C C . TYR A 1 95 ? -4.999 5.635 -6.799 1.00 92.81 95 TYR A C 1
ATOM 762 O O . TYR A 1 95 ? -3.868 5.197 -6.599 1.00 92.81 95 TYR A O 1
ATOM 770 N N . CYS A 1 96 ? -5.905 4.929 -7.482 1.00 96.00 96 CYS A N 1
ATOM 771 C CA . CYS A 1 96 ? -5.610 3.631 -8.093 1.00 96.00 96 CYS A CA 1
ATOM 772 C C . CYS A 1 96 ? -5.004 2.610 -7.105 1.00 96.00 96 CYS A C 1
ATOM 774 O O . CYS A 1 96 ? -4.140 1.807 -7.480 1.00 96.00 96 CYS A O 1
ATOM 776 N N . PHE A 1 97 ? -5.435 2.628 -5.840 1.00 95.44 97 PHE A N 1
ATOM 777 C CA . PHE A 1 97 ? -5.024 1.628 -4.858 1.00 95.44 97 PHE A CA 1
ATOM 778 C C . PHE A 1 97 ? -5.639 0.279 -5.227 1.00 95.44 97 PHE A C 1
ATOM 780 O O . PHE A 1 97 ? -6.825 0.192 -5.528 1.00 95.44 97 PHE A O 1
ATOM 787 N N . ARG A 1 98 ? -4.841 -0.793 -5.245 1.00 96.12 98 ARG A N 1
ATOM 788 C CA . ARG A 1 98 ? -5.337 -2.166 -5.508 1.00 96.12 98 ARG A CA 1
ATOM 789 C C . ARG A 1 98 ? -4.738 -3.219 -4.578 1.00 96.12 98 ARG A C 1
ATOM 791 O O . ARG A 1 98 ? -5.056 -4.400 -4.700 1.00 96.12 98 ARG A O 1
ATOM 798 N N . LEU A 1 99 ? -3.892 -2.791 -3.645 1.00 96.81 99 LEU A N 1
ATOM 799 C CA . LEU A 1 99 ? -3.337 -3.624 -2.592 1.00 96.81 99 LEU A CA 1
ATOM 800 C C . LEU A 1 99 ? -3.307 -2.834 -1.282 1.00 96.81 99 LEU A C 1
ATOM 802 O O . LEU A 1 99 ? -2.740 -1.745 -1.229 1.00 96.81 99 LEU A O 1
ATOM 806 N N . LEU A 1 100 ? -3.893 -3.416 -0.238 1.00 96.06 100 LEU A N 1
ATOM 807 C CA . LEU A 1 100 ? -3.862 -2.909 1.128 1.00 96.06 100 LEU A CA 1
ATOM 808 C C . LEU A 1 100 ? -3.105 -3.905 2.010 1.00 96.06 100 LEU A C 1
ATOM 810 O O . LEU A 1 100 ? -3.448 -5.087 2.056 1.00 96.06 100 LEU A O 1
ATOM 814 N N . ILE A 1 101 ? -2.086 -3.420 2.712 1.00 95.12 101 ILE A N 1
ATOM 815 C CA . ILE A 1 101 ? -1.365 -4.154 3.749 1.00 95.12 101 ILE A CA 1
ATOM 816 C C . ILE A 1 101 ? -1.735 -3.541 5.093 1.00 95.12 101 ILE A C 1
ATOM 818 O O . ILE A 1 101 ? -1.536 -2.349 5.303 1.00 95.12 101 ILE A O 1
ATOM 822 N N . ILE A 1 102 ? -2.245 -4.365 6.006 1.00 92.94 102 ILE A N 1
ATOM 823 C CA . ILE A 1 102 ? -2.442 -3.990 7.407 1.00 92.94 102 ILE A CA 1
ATOM 824 C C . ILE A 1 102 ? -1.430 -4.791 8.209 1.00 92.94 102 ILE A C 1
ATOM 826 O O . ILE A 1 102 ? -1.578 -6.004 8.380 1.00 92.94 102 ILE A O 1
ATOM 830 N N . ASP A 1 103 ? -0.366 -4.123 8.639 1.00 87.69 103 ASP A N 1
ATOM 831 C CA . ASP A 1 103 ? 0.659 -4.767 9.439 1.00 87.69 103 ASP A CA 1
ATOM 832 C C . ASP A 1 103 ? 0.165 -4.992 10.869 1.00 87.69 103 ASP A C 1
ATOM 834 O O . ASP A 1 103 ? -0.404 -4.099 11.498 1.00 87.69 103 ASP A O 1
ATOM 838 N N . ASN A 1 104 ? 0.415 -6.201 11.370 1.00 82.62 104 ASN A N 1
ATOM 839 C CA . ASN A 1 104 ? 0.188 -6.610 12.748 1.00 82.62 104 ASN A CA 1
ATOM 840 C C . ASN A 1 104 ? -1.146 -6.106 13.327 1.00 82.62 104 ASN A C 1
ATOM 842 O O . ASN A 1 104 ? -1.200 -5.492 14.390 1.00 82.62 104 ASN A O 1
ATOM 846 N N . ALA A 1 105 ? -2.237 -6.361 12.596 1.00 80.94 105 ALA A N 1
ATOM 847 C CA . ALA A 1 105 ? -3.566 -5.850 12.930 1.00 80.94 105 ALA A CA 1
ATOM 848 C C . ALA A 1 105 ? -4.007 -6.199 14.361 1.00 80.94 105 ALA A C 1
ATOM 850 O O . ALA A 1 105 ? -4.748 -5.440 14.969 1.00 80.94 105 ALA A O 1
ATOM 851 N N . LEU A 1 106 ? -3.535 -7.324 14.912 1.00 81.25 106 LEU A N 1
ATOM 852 C CA . LEU A 1 106 ? -3.876 -7.769 16.265 1.00 81.25 106 LEU A CA 1
ATOM 853 C C . LEU A 1 106 ? -3.371 -6.818 17.358 1.00 81.25 106 LEU A C 1
ATOM 855 O O . LEU A 1 106 ? -4.072 -6.641 18.349 1.00 81.25 106 LEU A O 1
ATOM 859 N N . GLU A 1 107 ? -2.210 -6.178 17.180 1.00 75.62 107 GLU A N 1
ATOM 860 C CA . GLU A 1 107 ? -1.700 -5.203 18.157 1.00 75.62 107 GLU A CA 1
ATOM 861 C C . GLU A 1 107 ? -2.607 -3.973 18.270 1.00 75.62 107 GLU A C 1
ATOM 863 O O . GLU A 1 107 ? -2.733 -3.404 19.349 1.00 75.62 107 GLU A O 1
ATOM 868 N N . MET A 1 108 ? -3.313 -3.602 17.195 1.00 78.44 108 MET A N 1
ATOM 869 C CA . MET A 1 108 ? -4.227 -2.451 17.196 1.00 78.44 108 MET A CA 1
ATOM 870 C C . MET A 1 108 ? -5.479 -2.667 18.068 1.00 78.44 108 MET A C 1
ATOM 872 O O . MET A 1 108 ? -6.174 -1.698 18.382 1.00 78.44 108 MET A O 1
ATOM 876 N N . PHE A 1 109 ? -5.763 -3.920 18.443 1.00 79.75 109 PHE A N 1
ATOM 877 C CA . PHE A 1 109 ? -6.884 -4.323 19.298 1.00 79.75 109 PHE A CA 1
ATOM 878 C C . PHE A 1 109 ? -6.430 -4.817 20.682 1.00 79.75 109 PHE A C 1
ATOM 880 O O . PHE A 1 109 ? -7.260 -5.296 21.455 1.00 79.75 109 PHE A O 1
ATOM 887 N N . ASP A 1 110 ? -5.136 -4.738 21.015 1.00 74.06 110 ASP A N 1
ATOM 888 C CA . ASP A 1 110 ? -4.645 -5.184 22.320 1.00 74.06 110 ASP A CA 1
ATOM 889 C C . ASP A 1 110 ? -4.909 -4.122 23.396 1.00 74.06 110 ASP A C 1
ATOM 891 O O . ASP A 1 110 ? -4.144 -3.174 23.581 1.00 74.06 110 ASP A O 1
ATOM 895 N N . GLU A 1 111 ? -6.002 -4.298 24.142 1.00 65.06 111 GLU A N 1
ATOM 896 C CA . GLU A 1 111 ? -6.403 -3.406 25.238 1.00 65.06 111 GLU A CA 1
ATOM 897 C C . GLU A 1 111 ? -5.352 -3.309 26.359 1.00 65.06 111 GLU A C 1
ATOM 899 O O . GLU A 1 111 ? -5.342 -2.336 27.108 1.00 65.06 111 GLU A O 1
ATOM 904 N N . ARG A 1 112 ? -4.406 -4.256 26.458 1.00 61.94 112 ARG A N 1
ATOM 905 C CA . ARG A 1 112 ? -3.315 -4.193 27.449 1.00 61.94 112 ARG A CA 1
ATOM 906 C C . ARG A 1 112 ? -2.324 -3.061 27.166 1.00 61.94 112 ARG A C 1
ATOM 908 O O . ARG A 1 112 ? -1.691 -2.576 28.096 1.00 61.94 112 ARG A O 1
ATOM 915 N N . LEU A 1 113 ? -2.218 -2.608 25.914 1.00 56.38 113 LEU A N 1
ATOM 916 C CA . LEU A 1 113 ? -1.425 -1.430 25.532 1.00 56.38 113 LEU A CA 1
ATOM 917 C C . LEU A 1 113 ? -2.138 -0.104 25.868 1.00 56.38 113 LEU A C 1
ATOM 919 O O . LEU A 1 113 ? -1.511 0.956 25.851 1.00 56.38 113 LEU A O 1
ATOM 923 N N . LEU A 1 114 ? -3.439 -0.137 26.188 1.00 55.31 114 LEU A N 1
ATOM 924 C CA . LEU A 1 114 ? -4.183 1.040 26.6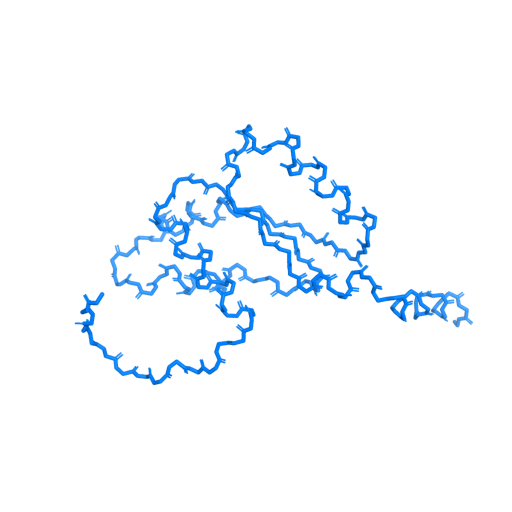54 1.00 55.31 114 LEU A CA 1
ATOM 925 C C . LEU A 1 114 ? -3.884 1.342 28.134 1.00 55.31 114 LEU A C 1
ATOM 927 O O . LEU A 1 114 ? -3.789 2.512 28.506 1.00 55.31 114 LEU A O 1
ATOM 931 N N . ASP A 1 115 ? -3.664 0.309 28.954 1.00 52.69 115 ASP A N 1
ATOM 932 C CA . ASP A 1 115 ? -3.378 0.446 30.393 1.00 52.69 115 ASP A CA 1
ATOM 933 C C . ASP A 1 115 ? -1.976 1.022 30.692 1.00 52.69 115 ASP A C 1
ATOM 935 O O . ASP A 1 115 ? -1.780 1.714 31.697 1.00 52.69 115 ASP A O 1
ATOM 939 N N . GLU A 1 116 ? -0.991 0.810 29.812 1.00 53.03 116 GLU A N 1
ATOM 940 C CA . GLU A 1 116 ? 0.364 1.362 29.992 1.00 53.03 116 GLU A CA 1
ATOM 941 C C . GLU A 1 116 ? 0.415 2.891 29.797 1.00 53.03 116 GLU A C 1
ATOM 943 O O . GLU A 1 116 ? 1.209 3.575 30.443 1.00 53.03 116 GLU A O 1
ATOM 948 N N . ASN A 1 117 ? -0.480 3.467 28.987 1.00 47.97 117 ASN A N 1
ATOM 949 C CA . ASN A 1 117 ? -0.554 4.923 28.811 1.00 47.97 117 ASN A CA 1
ATOM 950 C C . ASN A 1 117 ? -1.308 5.627 29.950 1.00 47.97 117 ASN A C 1
ATOM 952 O O . ASN A 1 117 ? -1.020 6.783 30.249 1.00 47.97 117 ASN A O 1
ATOM 956 N N . LEU A 1 118 ? -2.219 4.931 30.635 1.00 51.62 118 LEU A N 1
ATOM 957 C CA . LEU A 1 118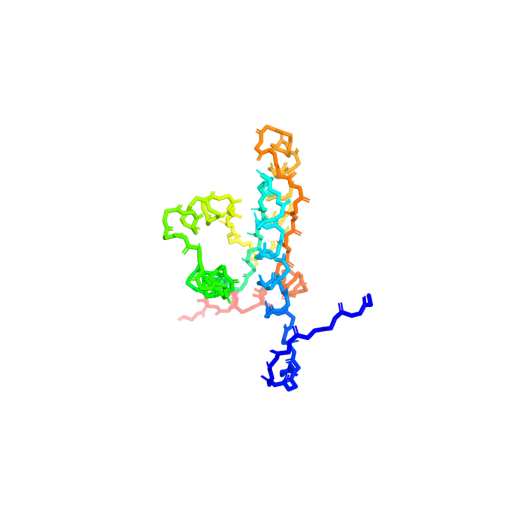 ? -2.943 5.476 31.790 1.00 51.62 118 LEU A CA 1
ATOM 958 C C . LEU A 1 118 ? -2.111 5.472 33.077 1.00 51.62 118 LEU A C 1
ATOM 960 O O . LEU A 1 118 ? -2.441 6.179 34.023 1.00 51.62 118 LEU A O 1
ATOM 964 N N . THR A 1 119 ? -1.022 4.705 33.129 1.00 51.53 119 THR A N 1
ATOM 965 C CA . THR A 1 119 ? -0.124 4.659 34.293 1.00 51.53 119 THR A CA 1
ATOM 966 C C . THR A 1 119 ? 1.041 5.649 34.199 1.00 51.53 119 THR A C 1
ATOM 968 O O . THR A 1 119 ? 1.607 6.003 35.232 1.00 51.53 119 THR A O 1
ATOM 971 N N . SER A 1 120 ? 1.355 6.173 33.007 1.00 48.59 120 SER A N 1
ATOM 972 C CA . SER A 1 120 ? 2.413 7.181 32.820 1.00 48.59 120 SER A CA 1
ATOM 973 C C . SER A 1 120 ? 1.978 8.628 33.104 1.00 48.59 120 SER A C 1
ATOM 975 O O . SER A 1 120 ? 2.845 9.486 33.227 1.00 48.59 120 SER A O 1
ATOM 977 N N . GLU A 1 121 ? 0.679 8.921 33.229 1.00 46.22 121 GLU A N 1
ATOM 978 C CA . GLU A 1 121 ? 0.184 10.242 33.672 1.00 46.22 121 GLU A CA 1
ATOM 979 C C . GLU A 1 121 ? 0.073 10.372 35.207 1.00 46.22 121 GLU A C 1
ATOM 981 O O . GLU A 1 121 ? -0.295 11.431 35.716 1.00 46.22 121 GLU A O 1
ATOM 986 N N . TYR A 1 122 ? 0.423 9.321 35.961 1.00 46.69 122 TYR A N 1
ATOM 987 C CA . TYR A 1 122 ? 0.345 9.292 37.430 1.00 46.69 122 TYR A CA 1
ATOM 988 C C . TYR A 1 122 ? 1.688 9.029 38.143 1.00 46.69 122 TYR A C 1
ATOM 990 O O . TYR A 1 122 ? 1.692 8.699 39.333 1.00 46.69 122 TYR A O 1
ATOM 998 N N . LEU A 1 123 ? 2.822 9.221 37.460 1.00 39.69 123 LEU A N 1
ATOM 999 C CA . LEU A 1 123 ? 4.175 9.241 38.040 1.00 39.69 123 LEU A CA 1
ATOM 1000 C C . LEU A 1 123 ? 4.936 10.493 37.596 1.00 39.69 123 LEU A C 1
ATOM 1002 O O . LEU A 1 123 ? 5.722 11.003 38.426 1.00 39.69 123 LEU A O 1
#

InterPro domains:
  IPR027417 P-loop containing nucleoside triphosphate hydrolase [G3DSA:3.40.50.300] (16-121)
  IPR027417 P-loop containing nucleoside triphosphate hydrolase [SSF52540] (17-118)

Secondary structure (DSSP, 8-state):
--------PPP---HHHHHHHHHHHHHHH-S-EEEEEESSS---HHHHHHHHH-STT--HHHHHHHHTTEEEEE--SHHHHHHHHHHHHHTTTTTTEEEEEETTGGGGG-THHHHHHHHTT--

pLDDT: mean 81.5, std 19.17, range [29.28, 98.12]

Foldseek 3Di:
DDDDDDDDDPDPQDPVNVVLLVLLVDLVVDPAAEEEAAAPPPDDLVSSLCSNPVDVPDDPVSSVSSSVRYHYDYQHADVSVVVVVVVCVVCVPVRRHDYYHYPPVVNNVPCVVVVVVVVVVVD

Radius of gyration: 17.59 Å; chains: 1; bounding box: 34×35×53 Å

Sequence (123 aa):
LCISRKCGRPPLLTLFQLCYAFVANFLRNTTFNVAWLDSSGSFRAHRLQEYLIDSADVSEDLVESMLERVAVTRVSNQLQLIEALDIVDDFFEEYCFRLLIIDNALEMFDERLLDENLTSEYL

Organism: Oesophagostomum dentatum (NCBI:txid61180)